Protein AF-X1DAV2-F1 (afdb_monomer_lite)

Sequence (132 aa):
TGPQRKLMKRAGRFHGVRNTALLGLVAALTFTGLQIRDRVVEANNDERAAGFVTALVNAEIEQVPGVVTALQDYRQWADPKLTNELEKHDEASNGRLKISLALLPSDPSQLPYLTNRLLNAEPEQVETIRSL

pLDDT: mean 82.22, std 13.84, range [43.69, 97.44]

Structure (mmCIF, N/CA/C/O backbone):
data_AF-X1DAV2-F1
#
_entry.id   AF-X1DAV2-F1
#
loop_
_atom_site.group_PDB
_atom_site.id
_atom_site.type_symbol
_atom_site.label_atom_id
_atom_site.label_alt_id
_atom_site.label_comp_id
_atom_site.label_asym_id
_atom_site.label_entity_id
_atom_site.label_seq_id
_atom_site.pdbx_PDB_ins_code
_atom_site.Cartn_x
_atom_site.Cartn_y
_atom_site.Cartn_z
_atom_site.occupancy
_atom_site.B_iso_or_equiv
_atom_site.auth_seq_id
_atom_site.auth_comp_id
_atom_site.auth_asym_id
_atom_site.auth_atom_id
_atom_site.pdbx_PDB_model_num
ATOM 1 N N . THR A 1 1 ? 44.299 -9.057 -58.209 1.00 54.56 1 THR A N 1
ATOM 2 C CA . THR A 1 1 ? 42.987 -9.155 -57.518 1.00 54.56 1 THR A CA 1
ATOM 3 C C . THR A 1 1 ? 42.849 -8.071 -56.443 1.00 54.56 1 THR A C 1
ATOM 5 O O . THR A 1 1 ? 42.991 -8.312 -55.255 1.00 54.56 1 THR A O 1
ATOM 8 N N . GLY A 1 2 ? 42.605 -6.826 -56.861 1.00 61.31 2 GLY A N 1
ATOM 9 C CA . GLY A 1 2 ? 42.425 -5.646 -55.989 1.00 61.31 2 GLY A CA 1
ATOM 10 C C . GLY A 1 2 ? 41.034 -4.976 -56.040 1.00 61.31 2 GLY A C 1
ATOM 11 O O . GLY A 1 2 ? 40.581 -4.499 -54.997 1.00 61.31 2 GLY A O 1
ATOM 12 N N . PRO A 1 3 ? 40.306 -4.978 -57.182 1.00 61.62 3 PRO A N 1
ATOM 13 C CA . PRO A 1 3 ? 39.012 -4.286 -57.294 1.00 61.62 3 PRO A CA 1
ATOM 14 C C . PRO A 1 3 ? 37.905 -4.873 -56.403 1.00 61.62 3 PRO A C 1
ATOM 16 O O . PRO A 1 3 ? 37.154 -4.138 -55.762 1.00 61.62 3 PRO A O 1
ATOM 19 N N . GLN A 1 4 ? 37.848 -6.203 -56.287 1.00 57.12 4 GLN A N 1
ATOM 20 C CA . GLN A 1 4 ? 36.797 -6.931 -55.562 1.00 57.12 4 GLN A CA 1
ATOM 21 C C . GLN A 1 4 ? 36.818 -6.664 -54.043 1.00 57.12 4 GLN A C 1
ATOM 23 O O . GLN A 1 4 ? 35.775 -6.477 -53.417 1.00 57.12 4 GLN A O 1
ATOM 28 N N . ARG A 1 5 ? 38.011 -6.532 -53.444 1.00 59.94 5 ARG A N 1
ATOM 29 C CA . ARG A 1 5 ? 38.190 -6.297 -51.997 1.00 59.94 5 ARG A CA 1
ATOM 30 C C . ARG A 1 5 ? 37.722 -4.901 -51.553 1.00 59.94 5 ARG A C 1
ATOM 32 O O . ARG A 1 5 ? 37.308 -4.720 -50.409 1.00 59.94 5 ARG A O 1
ATOM 39 N N . LYS A 1 6 ? 37.762 -3.908 -52.451 1.00 59.22 6 LYS A N 1
ATOM 40 C CA . LYS A 1 6 ? 37.296 -2.533 -52.188 1.00 59.22 6 LYS A CA 1
ATOM 41 C C . LYS A 1 6 ? 35.765 -2.431 -52.245 1.00 59.22 6 LYS A C 1
ATOM 43 O O . LYS A 1 6 ? 35.185 -1.683 -51.461 1.00 59.22 6 LYS A O 1
ATOM 48 N N . LEU A 1 7 ? 35.120 -3.225 -53.105 1.00 59.56 7 LEU A N 1
ATOM 49 C CA . LEU A 1 7 ? 33.658 -3.323 -53.190 1.00 59.56 7 LEU A CA 1
ATOM 50 C C . LEU A 1 7 ? 33.060 -4.048 -51.973 1.00 59.56 7 LEU A C 1
ATOM 52 O O . LEU A 1 7 ? 32.112 -3.540 -51.375 1.00 59.56 7 LEU A O 1
ATOM 56 N N . MET A 1 8 ? 33.671 -5.149 -51.513 1.00 59.31 8 MET A N 1
ATOM 57 C CA . MET A 1 8 ? 33.194 -5.861 -50.315 1.00 59.31 8 MET A CA 1
ATOM 58 C C . MET A 1 8 ? 33.299 -5.024 -49.026 1.00 59.31 8 MET A C 1
ATOM 60 O O . MET A 1 8 ? 32.386 -5.055 -48.201 1.00 59.31 8 MET A O 1
ATOM 64 N N . LYS A 1 9 ? 34.338 -4.183 -48.878 1.00 59.59 9 LYS A N 1
ATOM 65 C CA . LYS A 1 9 ? 34.452 -3.231 -47.749 1.00 59.59 9 LYS A CA 1
ATOM 66 C C . LYS A 1 9 ? 33.351 -2.158 -47.728 1.00 59.59 9 LYS A C 1
ATOM 68 O O . LYS A 1 9 ? 33.067 -1.616 -46.663 1.00 59.59 9 LYS A O 1
ATOM 73 N N . ARG A 1 10 ? 32.739 -1.833 -48.873 1.00 56.00 10 ARG A N 1
ATOM 74 C CA . ARG A 1 10 ? 31.649 -0.843 -48.977 1.00 56.00 10 ARG A CA 1
ATOM 75 C C . ARG A 1 10 ? 30.279 -1.485 -48.727 1.00 56.00 10 ARG A C 1
ATOM 77 O O . ARG A 1 10 ? 29.459 -0.889 -48.036 1.00 56.00 10 ARG A O 1
ATOM 84 N N . ALA A 1 11 ? 30.080 -2.720 -49.195 1.00 54.78 11 ALA A N 1
ATOM 85 C CA . ALA A 1 11 ? 28.857 -3.497 -48.975 1.00 54.78 11 ALA A CA 1
ATOM 86 C C . ALA A 1 11 ? 28.660 -3.896 -47.499 1.00 54.78 11 ALA A C 1
ATOM 88 O O . ALA A 1 11 ? 27.573 -3.715 -46.952 1.00 54.78 11 ALA A O 1
ATOM 89 N N . GLY A 1 12 ? 29.725 -4.336 -46.813 1.00 59.41 12 GLY A N 1
ATOM 90 C CA . GLY A 1 12 ? 29.659 -4.659 -45.380 1.00 59.41 12 GLY A CA 1
ATOM 91 C C . GLY A 1 12 ? 29.313 -3.452 -44.501 1.00 59.41 12 GLY A C 1
ATOM 92 O O . GLY A 1 12 ? 28.671 -3.591 -43.467 1.00 59.41 12 GLY A O 1
ATOM 93 N N . ARG A 1 13 ? 29.673 -2.244 -44.945 1.00 64.56 13 ARG A N 1
ATOM 94 C CA . ARG A 1 13 ? 29.410 -0.989 -44.232 1.00 64.56 13 ARG A CA 1
ATOM 95 C C . ARG A 1 13 ? 27.936 -0.588 -44.301 1.00 64.56 13 ARG A C 1
ATOM 97 O O . ARG A 1 13 ? 27.399 -0.109 -43.314 1.00 64.56 13 ARG A O 1
ATOM 104 N N . PHE A 1 14 ? 27.279 -0.826 -45.436 1.00 67.69 14 PHE A N 1
ATOM 105 C CA . PHE A 1 14 ? 25.856 -0.528 -45.605 1.00 67.69 14 PHE A CA 1
ATOM 106 C C . PHE A 1 14 ? 24.973 -1.492 -44.806 1.00 67.69 14 PHE A C 1
ATOM 108 O O . PHE A 1 14 ? 24.115 -1.050 -44.046 1.00 67.69 14 PHE A O 1
ATOM 115 N N . HIS A 1 15 ? 25.224 -2.801 -44.913 1.00 69.69 15 HIS A N 1
ATOM 116 C CA . HIS A 1 15 ? 24.503 -3.791 -44.108 1.00 69.69 15 HIS A CA 1
ATOM 117 C C . HIS A 1 15 ? 24.844 -3.682 -42.619 1.00 69.69 15 HIS A C 1
ATOM 119 O O . HIS A 1 15 ? 23.952 -3.829 -41.794 1.00 69.69 15 HIS A O 1
ATOM 125 N N . GLY A 1 16 ? 26.088 -3.337 -42.273 1.00 76.44 16 GLY A N 1
ATOM 126 C CA . GLY A 1 16 ? 26.487 -3.042 -40.898 1.00 76.44 16 GLY A CA 1
ATOM 127 C C . GLY A 1 16 ? 25.706 -1.865 -40.319 1.00 76.44 16 GLY A C 1
ATOM 128 O O . GLY A 1 16 ? 25.050 -2.025 -39.302 1.00 76.44 16 GLY A O 1
ATOM 129 N N . VAL A 1 17 ? 25.685 -0.714 -41.001 1.00 82.88 17 VAL A N 1
ATOM 130 C CA . VAL A 1 17 ? 24.941 0.470 -40.533 1.00 82.88 17 VAL A CA 1
ATOM 131 C C . VAL A 1 17 ? 23.438 0.204 -40.472 1.00 82.88 17 VAL A C 1
ATOM 133 O O . VAL A 1 17 ? 22.805 0.571 -39.487 1.00 82.88 17 VAL A O 1
ATOM 136 N N . ARG A 1 18 ? 22.860 -0.466 -41.478 1.00 87.25 18 ARG A N 1
ATOM 137 C CA . ARG A 1 18 ? 21.432 -0.812 -41.483 1.00 87.25 18 ARG A CA 1
ATOM 138 C C . ARG A 1 18 ? 21.073 -1.748 -40.328 1.00 87.25 18 ARG A C 1
ATOM 140 O O . ARG A 1 18 ? 20.083 -1.503 -39.649 1.00 87.25 18 ARG A O 1
ATOM 147 N N . ASN A 1 19 ? 21.874 -2.783 -40.082 1.00 90.31 19 ASN A N 1
ATOM 148 C CA . ASN A 1 19 ? 21.630 -3.716 -38.985 1.00 90.31 19 ASN A CA 1
ATOM 149 C C . ASN A 1 19 ? 21.824 -3.036 -37.625 1.00 90.31 19 ASN A C 1
ATOM 151 O O . ASN A 1 19 ? 20.998 -3.225 -36.740 1.00 90.31 19 ASN A O 1
ATOM 155 N N . THR A 1 20 ? 22.843 -2.187 -37.469 1.00 90.31 20 THR A N 1
ATOM 156 C CA . THR A 1 20 ? 23.042 -1.400 -36.243 1.00 90.31 20 THR A CA 1
ATOM 157 C C . THR A 1 20 ? 21.889 -0.429 -36.001 1.00 90.31 20 THR A C 1
ATOM 159 O O . THR A 1 20 ? 21.424 -0.315 -34.873 1.00 90.31 20 THR A O 1
ATOM 162 N N . ALA A 1 21 ? 21.387 0.239 -37.043 1.00 93.06 21 ALA A N 1
ATOM 163 C CA . ALA A 1 21 ? 20.239 1.134 -36.927 1.00 93.06 21 ALA A CA 1
ATOM 164 C C . ALA A 1 21 ? 18.968 0.376 -36.516 1.00 93.06 21 ALA A C 1
ATOM 166 O O . ALA A 1 21 ? 18.249 0.825 -35.627 1.00 93.06 21 ALA A O 1
ATOM 167 N N . LEU A 1 22 ? 18.720 -0.796 -37.112 1.00 95.38 22 LEU A N 1
ATOM 168 C CA . LEU A 1 22 ? 17.596 -1.657 -36.736 1.00 95.38 22 LEU A CA 1
ATOM 169 C C . LEU A 1 22 ? 17.712 -2.143 -35.287 1.00 95.38 22 LEU A C 1
ATOM 171 O O . LEU A 1 22 ? 16.739 -2.061 -34.545 1.00 95.38 22 LEU A O 1
ATOM 175 N N . LEU A 1 23 ? 18.897 -2.588 -34.860 1.00 95.75 23 LEU A N 1
ATOM 176 C CA . LEU A 1 23 ? 19.139 -2.991 -33.473 1.00 95.75 23 LEU A CA 1
ATOM 177 C C . LEU A 1 23 ? 18.954 -1.824 -32.500 1.00 95.75 23 LEU A C 1
ATOM 179 O O . LEU A 1 23 ? 18.331 -2.000 -31.458 1.00 95.75 23 LEU A O 1
ATOM 183 N N . GLY A 1 24 ? 19.437 -0.631 -32.852 1.00 96.75 24 GLY A N 1
ATOM 184 C CA . GLY A 1 24 ? 19.235 0.579 -32.057 1.00 96.75 24 GLY A CA 1
ATOM 185 C C . GLY A 1 24 ? 17.757 0.941 -31.917 1.00 96.75 24 GLY A C 1
ATOM 186 O O . GLY A 1 24 ? 17.312 1.269 -30.822 1.00 96.75 24 GLY A O 1
ATOM 187 N N . LEU A 1 25 ? 16.978 0.812 -32.995 1.00 97.12 25 LEU A N 1
ATOM 188 C CA . LEU A 1 25 ? 15.534 1.045 -32.973 1.00 97.12 25 LEU A CA 1
ATOM 189 C C . LEU A 1 25 ? 14.820 0.022 -32.081 1.00 97.12 25 LEU A C 1
ATOM 191 O O . LEU A 1 25 ? 14.017 0.410 -31.237 1.00 97.12 25 LEU A O 1
ATOM 195 N N . VAL A 1 26 ? 15.141 -1.269 -32.211 1.00 97.44 26 VAL A N 1
ATOM 196 C CA . VAL A 1 26 ? 14.570 -2.325 -31.355 1.00 97.44 26 VAL A CA 1
ATOM 197 C C . VAL A 1 26 ? 14.932 -2.100 -29.886 1.00 97.44 26 VAL A C 1
ATOM 199 O O . VAL A 1 26 ? 14.066 -2.217 -29.020 1.00 97.44 26 VAL A O 1
ATOM 202 N N . ALA A 1 27 ? 16.182 -1.732 -29.595 1.00 96.75 27 ALA A N 1
ATOM 203 C CA . ALA A 1 27 ? 16.625 -1.418 -28.242 1.00 96.75 27 ALA A CA 1
ATOM 204 C C . ALA A 1 27 ? 15.883 -0.200 -27.672 1.00 96.75 27 ALA A C 1
ATOM 206 O O . ALA A 1 27 ? 15.404 -0.260 -26.542 1.00 96.75 27 ALA A O 1
ATOM 207 N N . ALA A 1 28 ? 15.722 0.868 -28.461 1.00 96.88 28 ALA A N 1
ATOM 208 C CA . ALA A 1 28 ? 14.976 2.056 -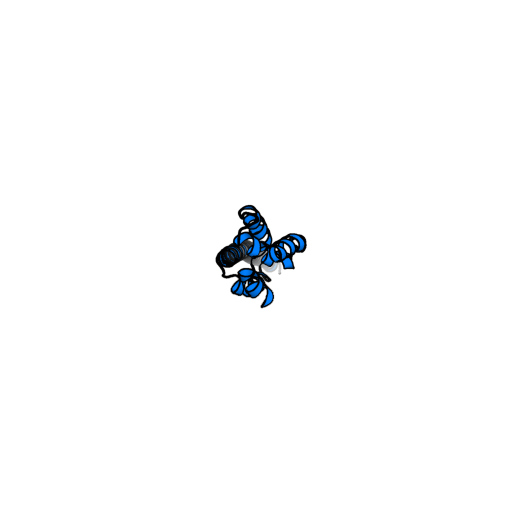28.056 1.00 96.88 28 ALA A CA 1
ATOM 209 C C . ALA A 1 28 ? 13.503 1.728 -27.770 1.00 96.88 28 ALA A C 1
ATOM 211 O O . ALA A 1 28 ? 13.002 2.078 -26.706 1.00 96.88 28 ALA A O 1
ATOM 212 N N . LEU A 1 29 ? 12.832 0.991 -28.662 1.00 97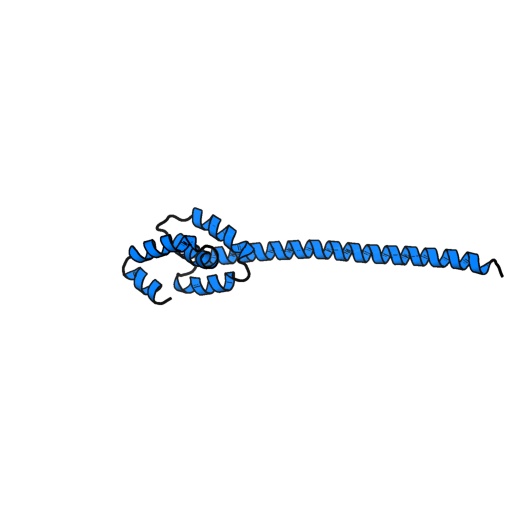.44 29 LEU A N 1
ATOM 213 C CA . LEU A 1 29 ? 11.445 0.566 -28.455 1.00 97.44 29 LEU A CA 1
ATOM 214 C C . LEU A 1 29 ? 11.291 -0.315 -27.214 1.00 97.44 29 LEU A C 1
ATOM 216 O O . LEU A 1 29 ? 10.357 -0.120 -26.441 1.00 97.44 29 LEU A O 1
ATOM 220 N N . THR A 1 30 ? 12.211 -1.256 -27.003 1.00 95.75 30 THR A N 1
ATOM 221 C CA . THR A 1 30 ? 12.197 -2.130 -25.822 1.00 95.75 30 THR A CA 1
ATOM 222 C C . THR A 1 30 ? 12.373 -1.309 -24.547 1.00 95.75 30 THR A C 1
ATOM 224 O O . THR A 1 30 ? 11.603 -1.468 -23.604 1.00 95.75 30 THR A O 1
ATOM 227 N N . PHE A 1 31 ? 13.338 -0.387 -24.529 1.00 96.25 31 PHE A N 1
ATOM 228 C CA . PHE A 1 31 ? 13.592 0.484 -23.385 1.00 96.25 31 PHE A CA 1
ATOM 229 C C . PHE A 1 31 ? 12.390 1.384 -23.068 1.00 96.25 31 PHE A C 1
ATOM 231 O O . PHE A 1 31 ? 11.949 1.445 -21.921 1.00 96.25 31 PHE A O 1
ATOM 238 N N . THR A 1 32 ? 11.807 2.030 -24.082 1.00 95.88 32 THR A N 1
ATOM 239 C CA . THR A 1 32 ? 10.589 2.835 -23.921 1.00 95.88 32 THR A CA 1
ATOM 240 C C . THR A 1 32 ? 9.416 1.983 -23.436 1.00 95.88 32 THR A C 1
ATOM 242 O O . THR A 1 32 ? 8.696 2.398 -22.530 1.00 95.88 32 THR A O 1
ATOM 245 N N . GLY A 1 33 ? 9.240 0.779 -23.988 1.00 94.88 33 GLY A N 1
ATOM 246 C CA . GLY A 1 33 ? 8.192 -0.153 -23.577 1.00 94.88 33 GLY A CA 1
ATOM 247 C C . GLY A 1 33 ? 8.304 -0.563 -22.107 1.00 94.88 33 GLY A C 1
ATOM 248 O O . GLY A 1 33 ? 7.299 -0.548 -21.401 1.00 94.88 33 GLY A O 1
ATOM 249 N N . LEU A 1 34 ? 9.516 -0.857 -21.623 1.00 94.69 34 LEU A N 1
ATOM 250 C CA . LEU A 1 34 ? 9.763 -1.162 -20.209 1.00 94.69 34 LEU A CA 1
ATOM 251 C C . LEU A 1 34 ? 9.441 0.037 -19.310 1.00 94.69 34 LEU A C 1
ATOM 253 O O . LEU A 1 34 ? 8.683 -0.112 -18.359 1.00 94.69 34 LEU A O 1
ATOM 257 N N . GLN A 1 35 ? 9.890 1.245 -19.670 1.00 91.88 35 GLN A N 1
ATOM 258 C CA . GLN A 1 35 ? 9.565 2.447 -18.894 1.00 91.88 35 GLN A CA 1
ATOM 259 C C . GLN A 1 35 ? 8.062 2.748 -18.822 1.00 91.88 35 GLN A C 1
ATOM 261 O O . GLN A 1 35 ? 7.585 3.267 -17.815 1.00 91.88 35 GLN A O 1
ATOM 266 N N . ILE A 1 36 ? 7.309 2.496 -19.896 1.00 93.38 36 ILE A N 1
ATOM 267 C CA . ILE A 1 36 ? 5.850 2.665 -19.884 1.00 93.38 36 ILE A CA 1
ATOM 268 C C . ILE A 1 36 ? 5.215 1.590 -19.003 1.00 93.38 36 ILE A C 1
ATOM 270 O O . ILE A 1 36 ? 4.365 1.908 -18.175 1.00 93.38 36 ILE A O 1
ATOM 274 N N . ARG A 1 37 ? 5.648 0.334 -19.152 1.00 90.75 37 ARG A N 1
ATOM 275 C CA . ARG A 1 37 ? 5.141 -0.789 -18.363 1.00 90.75 37 ARG A CA 1
ATOM 276 C C . ARG A 1 37 ? 5.324 -0.551 -16.868 1.00 90.75 37 ARG A C 1
ATOM 278 O O . ARG A 1 37 ? 4.360 -0.726 -16.135 1.00 90.75 37 ARG A O 1
ATOM 285 N N . ASP A 1 38 ? 6.507 -0.126 -16.436 1.00 87.62 38 ASP A N 1
ATOM 286 C CA . ASP A 1 38 ? 6.798 0.100 -15.018 1.00 87.62 38 ASP A CA 1
ATOM 287 C C . ASP A 1 38 ? 5.880 1.181 -14.434 1.00 87.62 38 ASP A C 1
ATOM 289 O O . ASP A 1 38 ? 5.282 0.981 -13.380 1.00 87.62 38 ASP A O 1
ATOM 293 N N . ARG A 1 39 ? 5.656 2.280 -15.170 1.00 86.88 39 ARG A N 1
ATOM 294 C CA . ARG A 1 39 ? 4.712 3.335 -14.757 1.00 86.88 39 ARG A CA 1
ATOM 295 C C . ARG A 1 39 ? 3.270 2.842 -14.663 1.00 86.88 39 ARG A C 1
ATOM 297 O O . ARG A 1 39 ? 2.554 3.243 -13.754 1.00 86.88 39 ARG A O 1
ATOM 304 N N . VAL A 1 40 ? 2.837 1.999 -15.598 1.00 89.62 40 VAL A N 1
ATOM 305 C CA . VAL A 1 40 ? 1.476 1.439 -15.595 1.00 89.62 40 VAL A CA 1
ATOM 306 C C . VAL A 1 40 ? 1.294 0.447 -14.449 1.00 89.62 40 VAL A C 1
ATOM 308 O O . VAL A 1 40 ? 0.242 0.437 -13.820 1.00 89.62 40 VAL A O 1
ATOM 311 N N . VAL A 1 41 ? 2.301 -0.381 -14.159 1.00 87.88 41 VAL A N 1
ATOM 312 C CA . VAL A 1 41 ? 2.266 -1.306 -13.017 1.00 87.88 41 VAL A CA 1
ATOM 313 C C . VAL A 1 41 ? 2.181 -0.525 -11.708 1.00 87.88 41 VAL A C 1
ATOM 315 O O . VAL A 1 41 ? 1.321 -0.833 -10.889 1.00 87.88 41 VAL A O 1
ATOM 318 N N . GLU A 1 42 ? 3.001 0.514 -11.552 1.00 88.44 42 GLU A N 1
ATOM 319 C CA . GLU A 1 42 ? 2.982 1.387 -10.377 1.00 88.44 42 GLU A CA 1
ATOM 320 C C . GLU A 1 42 ? 1.608 2.049 -10.187 1.00 88.44 42 GLU A C 1
ATOM 322 O O . GLU A 1 42 ? 1.012 1.944 -9.118 1.00 88.44 42 GLU A O 1
ATOM 327 N N . ALA A 1 43 ? 1.057 2.652 -11.248 1.00 86.69 43 ALA A N 1
ATOM 328 C CA . ALA A 1 43 ? -0.253 3.304 -11.208 1.00 86.69 43 ALA A CA 1
ATOM 329 C C . ALA A 1 43 ? -1.389 2.318 -10.891 1.00 86.69 43 ALA A C 1
ATOM 331 O O . ALA A 1 43 ? -2.231 2.593 -10.040 1.00 86.69 43 ALA A O 1
ATOM 332 N N . ASN A 1 44 ? -1.386 1.140 -11.520 1.00 89.56 44 ASN A N 1
ATOM 333 C CA . ASN A 1 44 ? -2.393 0.112 -11.261 1.00 89.56 44 ASN A CA 1
ATOM 334 C C . ASN A 1 44 ? -2.337 -0.398 -9.816 1.00 89.56 44 ASN A C 1
ATOM 336 O O . ASN A 1 44 ? -3.378 -0.679 -9.223 1.00 89.56 44 ASN A O 1
ATOM 340 N N . ASN A 1 45 ? -1.139 -0.559 -9.253 1.00 89.50 45 ASN A N 1
ATOM 341 C CA . ASN A 1 45 ? -0.983 -0.997 -7.870 1.00 89.50 45 ASN A CA 1
ATOM 342 C C . ASN A 1 45 ? -1.441 0.086 -6.889 1.00 89.50 45 ASN A C 1
ATOM 344 O O . ASN A 1 45 ? -2.098 -0.240 -5.901 1.00 89.50 45 ASN A O 1
ATOM 348 N N . ASP A 1 46 ? -1.172 1.358 -7.193 1.00 89.81 46 ASP A N 1
ATOM 349 C CA . ASP A 1 46 ? -1.648 2.495 -6.405 1.00 89.81 46 ASP A CA 1
ATOM 350 C C . ASP A 1 46 ? -3.185 2.594 -6.394 1.00 89.81 46 ASP A C 1
ATOM 352 O O . ASP A 1 46 ? -3.796 2.724 -5.329 1.00 89.81 46 ASP A O 1
ATOM 356 N N . GLU A 1 47 ? -3.827 2.449 -7.557 1.00 89.81 47 GLU A N 1
ATOM 357 C CA . GLU A 1 47 ? -5.290 2.429 -7.680 1.00 89.81 47 GLU A CA 1
ATOM 358 C C . GLU A 1 47 ? -5.914 1.242 -6.937 1.00 89.81 47 GLU A C 1
ATOM 360 O O . GLU A 1 47 ? -6.898 1.401 -6.209 1.00 89.81 47 GLU A O 1
ATOM 365 N N . ARG A 1 48 ? -5.327 0.045 -7.065 1.00 90.12 48 ARG A N 1
ATOM 366 C CA . ARG A 1 48 ? -5.782 -1.149 -6.334 1.00 90.12 48 ARG A CA 1
ATOM 367 C C . ARG A 1 48 ? -5.674 -0.961 -4.829 1.00 90.12 48 ARG A C 1
ATOM 369 O O . ARG A 1 48 ? -6.627 -1.262 -4.113 1.00 90.12 48 ARG A O 1
ATOM 376 N N . ALA A 1 49 ? -4.545 -0.438 -4.354 1.00 90.12 49 ALA A N 1
ATOM 377 C CA . ALA A 1 49 ? -4.351 -0.121 -2.947 1.00 90.12 49 ALA A CA 1
ATOM 378 C C . ALA A 1 49 ? -5.404 0.878 -2.450 1.00 90.12 49 ALA A C 1
ATOM 380 O O . ALA A 1 49 ? -5.994 0.663 -1.394 1.00 90.12 49 ALA A O 1
ATOM 381 N N . ALA A 1 50 ? -5.710 1.922 -3.229 1.00 90.00 50 ALA A N 1
ATOM 382 C CA . ALA A 1 50 ? -6.775 2.867 -2.896 1.00 90.00 50 ALA A CA 1
ATOM 383 C C . ALA A 1 50 ? -8.146 2.174 -2.791 1.00 90.00 50 ALA A C 1
ATOM 385 O O . ALA A 1 50 ? -8.877 2.403 -1.827 1.00 90.00 50 ALA A O 1
ATOM 386 N N . GLY A 1 51 ? -8.459 1.271 -3.726 1.00 90.75 51 GLY A N 1
ATOM 387 C CA . GLY A 1 51 ? -9.678 0.463 -3.693 1.00 90.75 51 GLY A CA 1
ATOM 388 C C . GLY A 1 51 ? -9.796 -0.394 -2.431 1.00 90.75 51 GLY A C 1
ATOM 389 O O . GLY A 1 51 ? -10.865 -0.440 -1.824 1.00 90.75 51 GLY A O 1
ATOM 390 N N . PHE A 1 52 ? -8.701 -1.011 -1.980 1.00 91.12 52 PHE A N 1
ATOM 391 C CA . PHE A 1 52 ? -8.687 -1.764 -0.724 1.00 91.12 52 PHE A CA 1
ATOM 392 C C . PHE A 1 52 ? -8.874 -0.876 0.507 1.00 91.12 52 PHE A C 1
ATOM 394 O O . PHE A 1 52 ? -9.594 -1.270 1.420 1.00 91.12 52 PHE A O 1
ATOM 401 N N . VAL A 1 53 ? -8.283 0.323 0.538 1.00 90.38 53 VAL A N 1
ATOM 402 C CA . VAL A 1 53 ? -8.506 1.281 1.635 1.00 90.38 53 VAL A CA 1
ATOM 403 C C . VAL A 1 53 ? -9.975 1.701 1.688 1.00 90.38 53 VAL A C 1
ATOM 405 O O . VAL A 1 53 ? -10.586 1.670 2.754 1.00 90.38 53 VAL A O 1
ATOM 408 N N . THR A 1 54 ? -10.588 2.018 0.544 1.00 90.06 54 THR A N 1
ATOM 409 C CA . THR A 1 54 ? -12.024 2.325 0.479 1.00 90.06 54 THR A CA 1
ATOM 410 C C . THR A 1 54 ? -12.885 1.137 0.910 1.00 90.06 54 THR A C 1
ATOM 412 O O . THR A 1 54 ? -13.847 1.316 1.658 1.00 90.06 54 THR A O 1
ATOM 415 N N . ALA A 1 55 ? -12.540 -0.078 0.478 1.00 89.19 55 ALA A N 1
ATOM 416 C CA . ALA A 1 55 ? -13.231 -1.289 0.903 1.00 89.19 55 ALA A CA 1
ATOM 417 C C . ALA A 1 55 ? -13.116 -1.488 2.419 1.00 89.19 55 ALA A C 1
ATOM 419 O O . ALA A 1 55 ? -14.122 -1.750 3.060 1.00 89.19 55 ALA A O 1
ATOM 420 N N . LEU A 1 56 ? -11.934 -1.284 3.005 1.00 91.06 56 LEU A N 1
ATOM 421 C CA . LEU A 1 56 ? -11.690 -1.417 4.441 1.00 91.06 56 LEU A CA 1
ATOM 422 C C . LEU A 1 56 ? -12.532 -0.441 5.274 1.00 91.06 56 LEU A C 1
ATOM 424 O O . LEU A 1 56 ? -13.116 -0.835 6.280 1.00 91.06 56 LEU A O 1
ATOM 428 N N . VAL A 1 57 ? -12.603 0.829 4.867 1.00 88.00 57 VAL A N 1
ATOM 429 C CA . VAL A 1 57 ? -13.384 1.849 5.588 1.00 88.00 57 VAL A CA 1
ATOM 430 C C . VAL A 1 57 ? -14.873 1.481 5.606 1.00 88.00 57 VAL A C 1
ATOM 432 O O . VAL A 1 57 ? -15.532 1.586 6.648 1.00 88.00 57 VAL A O 1
ATOM 435 N N . ASN A 1 58 ? -15.380 0.978 4.478 1.00 87.75 58 ASN A N 1
ATOM 436 C CA . ASN A 1 58 ? -16.784 0.606 4.302 1.00 87.75 58 ASN A CA 1
ATOM 437 C C . ASN A 1 58 ? -17.122 -0.813 4.788 1.00 87.75 58 ASN A C 1
ATOM 439 O O . ASN A 1 58 ? -18.291 -1.101 5.026 1.00 87.75 58 ASN A O 1
ATOM 443 N N . ALA A 1 59 ? -16.126 -1.684 4.953 1.00 86.25 59 ALA A N 1
ATOM 444 C CA . ALA A 1 59 ? -16.304 -3.078 5.342 1.00 86.25 59 ALA A CA 1
ATOM 445 C C . ALA A 1 59 ? -16.906 -3.203 6.741 1.00 86.25 59 ALA A C 1
ATOM 447 O O . ALA A 1 59 ? -16.603 -2.421 7.643 1.00 86.25 59 ALA A O 1
ATOM 448 N N . GLU A 1 60 ? -17.718 -4.229 6.953 1.00 83.25 60 GLU A N 1
ATOM 449 C CA . GLU A 1 60 ? -18.080 -4.645 8.305 1.00 83.25 60 GLU A CA 1
ATOM 450 C C . GLU A 1 60 ? -16.835 -5.160 9.039 1.00 83.25 60 GLU A C 1
ATOM 452 O O . GLU A 1 60 ? -15.877 -5.625 8.418 1.00 83.25 60 GLU A O 1
ATOM 457 N N . ILE A 1 61 ? -16.817 -5.059 10.370 1.00 78.38 61 ILE A N 1
ATOM 458 C CA . ILE A 1 61 ? -15.624 -5.399 11.160 1.00 78.38 61 ILE A CA 1
ATOM 459 C C . ILE A 1 61 ? -15.194 -6.866 10.977 1.00 78.38 61 ILE A C 1
ATOM 461 O O . ILE A 1 61 ? -14.001 -7.151 10.950 1.00 78.38 61 ILE A O 1
ATOM 465 N N . GLU A 1 62 ? -16.145 -7.770 10.734 1.00 80.50 62 GLU A N 1
ATOM 466 C CA . GLU A 1 62 ? -15.908 -9.192 10.441 1.00 80.50 62 GLU A CA 1
ATOM 467 C C . GLU A 1 62 ? -15.171 -9.422 9.112 1.00 80.50 62 GLU A C 1
ATOM 469 O O . GLU A 1 62 ? -14.474 -10.418 8.936 1.00 80.50 62 GLU A O 1
ATOM 474 N N . GLN A 1 63 ? -15.299 -8.488 8.167 1.00 84.69 63 GLN A N 1
ATOM 475 C CA . GLN A 1 63 ? -14.687 -8.576 6.839 1.00 84.69 63 GLN A CA 1
ATOM 476 C C . GLN A 1 63 ? -13.277 -7.967 6.810 1.00 84.69 63 GLN A C 1
ATOM 478 O O . GLN A 1 63 ? -12.509 -8.222 5.878 1.00 84.69 63 GLN A O 1
ATOM 483 N N . VAL A 1 64 ? -12.908 -7.192 7.838 1.00 86.38 64 VAL A N 1
ATOM 484 C CA . VAL A 1 64 ? -11.605 -6.520 7.951 1.00 86.38 64 VAL A CA 1
ATOM 485 C C . VAL A 1 64 ? -10.428 -7.490 7.812 1.00 86.38 64 VAL A C 1
ATOM 487 O O . VAL A 1 64 ? -9.555 -7.194 6.996 1.00 86.38 64 VAL A O 1
ATOM 490 N N . PRO A 1 65 ? -10.372 -8.651 8.497 1.00 85.25 65 PRO A N 1
ATOM 491 C CA . PRO A 1 65 ? -9.243 -9.571 8.356 1.00 85.25 65 PRO A CA 1
ATOM 492 C C . PRO A 1 65 ? -9.031 -10.028 6.910 1.00 85.25 65 PRO A C 1
ATOM 494 O O . PRO A 1 65 ? -7.899 -10.052 6.433 1.00 85.25 65 PRO A O 1
ATOM 497 N N . GLY A 1 66 ? -10.117 -10.312 6.182 1.00 87.19 66 GLY A N 1
ATOM 498 C CA . GLY A 1 66 ? -10.049 -10.707 4.773 1.00 87.19 66 GLY A CA 1
ATOM 499 C C . GLY A 1 66 ? -9.457 -9.608 3.887 1.00 87.19 66 GLY A C 1
ATOM 500 O O . GLY A 1 66 ? -8.597 -9.880 3.046 1.00 87.19 66 GLY A O 1
ATOM 501 N N . VAL A 1 67 ? -9.852 -8.352 4.118 1.00 88.12 67 VAL A N 1
ATOM 502 C CA . VAL A 1 67 ? -9.288 -7.188 3.412 1.00 88.12 67 VAL A CA 1
ATOM 503 C C . VAL A 1 67 ? -7.813 -6.982 3.779 1.00 88.12 67 VAL A C 1
ATOM 505 O O . VAL A 1 67 ? -6.990 -6.720 2.905 1.00 88.12 67 VAL A O 1
ATOM 508 N N . VAL A 1 68 ? -7.449 -7.162 5.050 1.00 88.31 68 VAL A N 1
ATOM 509 C CA . VAL A 1 68 ? -6.068 -7.045 5.552 1.00 88.31 68 VAL A CA 1
ATOM 510 C C . VAL A 1 68 ? -5.141 -8.097 4.943 1.00 88.31 68 VAL A C 1
ATOM 512 O O . VAL A 1 68 ? -3.985 -7.785 4.645 1.00 88.31 68 VAL A O 1
ATOM 515 N N . THR A 1 69 ? -5.631 -9.319 4.718 1.00 88.62 69 THR A N 1
ATOM 516 C CA . THR A 1 69 ? -4.892 -10.362 3.995 1.00 88.62 69 THR A CA 1
ATOM 517 C C . THR A 1 69 ? -4.696 -9.984 2.530 1.00 88.62 69 THR A C 1
ATOM 519 O O . THR A 1 69 ? -3.573 -10.054 2.039 1.00 88.62 69 THR A O 1
ATOM 522 N N . ALA A 1 70 ? -5.744 -9.518 1.843 1.00 87.94 70 ALA A N 1
ATOM 523 C CA . ALA A 1 70 ? -5.641 -9.084 0.446 1.00 87.94 70 ALA A CA 1
ATOM 524 C C . ALA A 1 70 ? -4.696 -7.878 0.259 1.00 87.94 70 ALA A C 1
ATOM 526 O O . ALA A 1 70 ? -4.064 -7.730 -0.786 1.00 87.94 70 ALA A O 1
ATOM 527 N N . LEU A 1 71 ? -4.562 -7.042 1.291 1.00 89.81 71 LEU A N 1
ATOM 528 C CA . LEU A 1 71 ? -3.654 -5.898 1.330 1.00 89.81 71 L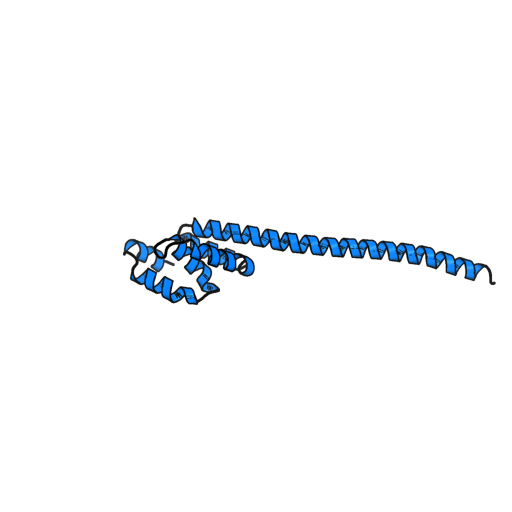EU A CA 1
ATOM 529 C C . LEU A 1 71 ? -2.167 -6.271 1.445 1.00 89.81 71 LEU A C 1
ATOM 531 O O . LEU A 1 71 ? -1.331 -5.408 1.179 1.00 89.81 71 LEU A O 1
ATOM 535 N N . GLN A 1 72 ? -1.812 -7.506 1.828 1.00 87.69 72 GLN A N 1
ATOM 536 C CA . GLN A 1 72 ? -0.413 -7.901 2.072 1.00 87.69 72 GLN A CA 1
ATOM 537 C C . GLN A 1 72 ? 0.498 -7.667 0.860 1.00 87.69 72 GLN A C 1
ATOM 539 O O . GLN A 1 72 ? 1.591 -7.126 1.016 1.00 87.69 72 GLN A O 1
ATOM 544 N N . ASP A 1 73 ? 0.020 -7.974 -0.346 1.00 88.31 73 ASP A N 1
ATOM 545 C CA . ASP A 1 73 ? 0.795 -7.797 -1.581 1.00 88.31 73 ASP A CA 1
ATOM 546 C C . ASP A 1 73 ? 0.927 -6.324 -2.008 1.00 88.31 73 ASP A C 1
ATOM 548 O O . ASP A 1 73 ? 1.758 -5.982 -2.850 1.00 88.31 73 ASP A O 1
ATOM 552 N N . TYR A 1 74 ? 0.118 -5.434 -1.423 1.00 91.12 74 TYR A N 1
ATOM 553 C CA . TYR A 1 74 ? 0.023 -4.023 -1.803 1.00 91.12 74 TYR A CA 1
ATOM 554 C C . TYR A 1 74 ? 0.470 -3.063 -0.695 1.00 91.12 74 TYR A C 1
ATOM 556 O O . TYR A 1 74 ? 0.257 -1.856 -0.811 1.00 91.12 74 TYR A O 1
ATOM 564 N N . ARG A 1 75 ? 1.118 -3.565 0.366 1.00 89.31 75 ARG A N 1
ATOM 565 C CA . ARG A 1 75 ? 1.488 -2.783 1.562 1.00 89.31 75 ARG A CA 1
ATOM 566 C C . ARG A 1 75 ? 2.254 -1.506 1.261 1.00 89.31 75 ARG A C 1
ATOM 568 O O . ARG A 1 75 ? 1.899 -0.456 1.784 1.00 89.31 75 ARG A O 1
ATOM 575 N N . GLN A 1 76 ? 3.229 -1.569 0.354 1.00 90.31 76 GLN A N 1
ATOM 576 C CA . GLN A 1 76 ? 4.036 -0.398 -0.005 1.00 90.31 76 GLN A CA 1
ATOM 577 C C . GLN A 1 76 ? 3.212 0.770 -0.579 1.00 90.31 76 GLN A C 1
ATOM 579 O O . GLN A 1 76 ? 3.612 1.921 -0.429 1.00 90.31 76 GLN A O 1
ATOM 584 N N . TRP A 1 77 ? 2.049 0.493 -1.180 1.00 92.00 77 TRP A N 1
ATOM 585 C CA . TRP A 1 77 ? 1.124 1.512 -1.692 1.00 92.00 77 TRP A CA 1
ATOM 586 C C . TRP A 1 77 ? -0.041 1.790 -0.736 1.00 92.00 77 TRP A C 1
ATOM 588 O O . TRP A 1 77 ? -0.555 2.906 -0.690 1.00 92.00 77 TRP A O 1
ATOM 598 N N . ALA A 1 78 ? -0.479 0.783 0.021 1.00 92.50 78 ALA A N 1
ATOM 599 C CA . ALA A 1 78 ? -1.638 0.885 0.896 1.00 92.50 78 ALA A CA 1
ATOM 600 C C . ALA A 1 78 ? -1.325 1.566 2.228 1.00 92.50 78 ALA A C 1
ATOM 602 O O . ALA A 1 78 ? -2.096 2.418 2.655 1.00 92.50 78 ALA A O 1
ATOM 603 N N . ASP A 1 79 ? -0.200 1.246 2.863 1.00 92.69 79 ASP A N 1
ATOM 604 C CA . ASP A 1 79 ? 0.164 1.780 4.176 1.00 92.69 79 ASP A CA 1
ATOM 605 C C . ASP A 1 79 ? 0.232 3.320 4.215 1.00 92.69 79 ASP A C 1
ATOM 607 O O . ASP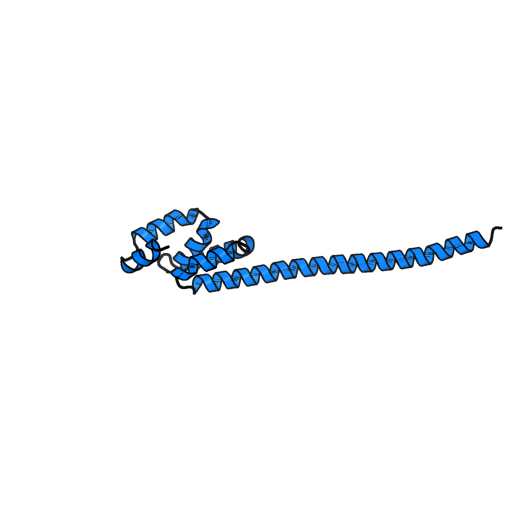 A 1 79 ? -0.404 3.899 5.096 1.00 92.69 79 ASP A O 1
ATOM 611 N N . PRO A 1 80 ? 0.861 4.039 3.255 1.00 92.19 80 PRO A N 1
ATOM 612 C CA . PRO A 1 80 ? 0.816 5.504 3.267 1.00 92.19 80 PRO A CA 1
ATOM 613 C C . PRO A 1 80 ? -0.611 6.052 3.106 1.00 92.19 80 PRO A C 1
ATOM 615 O O . PRO A 1 80 ? -0.951 7.083 3.686 1.00 92.19 80 PRO A O 1
ATOM 618 N N . LYS A 1 81 ? -1.478 5.365 2.350 1.00 92.12 81 LYS A N 1
ATOM 619 C CA . LYS A 1 81 ? -2.886 5.758 2.198 1.00 92.12 81 LYS A CA 1
ATOM 620 C C . LYS A 1 81 ? -3.681 5.497 3.475 1.00 92.12 81 LYS A C 1
ATOM 622 O O . LYS A 1 81 ? -4.495 6.336 3.839 1.00 92.12 81 LYS A O 1
ATOM 627 N N . LEU A 1 82 ? -3.428 4.381 4.158 1.00 93.12 82 LEU A N 1
ATOM 628 C CA . LEU A 1 82 ? -4.036 4.047 5.445 1.00 93.12 82 LEU A CA 1
ATOM 629 C C . LEU A 1 82 ? -3.654 5.072 6.513 1.00 93.12 82 LEU A C 1
ATOM 631 O O . LEU A 1 82 ? -4.535 5.539 7.222 1.00 93.12 82 LEU A O 1
ATOM 635 N N . THR A 1 83 ? -2.387 5.486 6.583 1.00 91.81 83 THR A N 1
ATOM 636 C CA . THR A 1 83 ? -1.942 6.541 7.508 1.00 91.81 83 THR A CA 1
ATOM 637 C C . THR A 1 83 ? -2.633 7.873 7.218 1.00 91.81 83 THR A C 1
ATOM 639 O O . THR A 1 83 ? -3.184 8.485 8.126 1.00 91.81 83 THR A O 1
ATOM 642 N N . ASN A 1 84 ? -2.694 8.290 5.949 1.00 91.69 84 ASN A N 1
ATOM 643 C CA . ASN A 1 84 ? -3.401 9.516 5.563 1.00 91.69 84 ASN A CA 1
ATOM 644 C C . ASN A 1 84 ? -4.910 9.440 5.839 1.00 91.69 84 ASN A C 1
ATOM 646 O O . ASN A 1 84 ? -5.551 10.454 6.103 1.00 91.69 84 ASN A O 1
ATOM 650 N N . GLU A 1 85 ? -5.506 8.255 5.715 1.00 91.19 85 GLU A N 1
ATOM 651 C CA . GLU A 1 85 ? -6.916 8.045 6.023 1.00 91.19 85 GLU A CA 1
ATOM 652 C C . GLU A 1 85 ? -7.149 8.064 7.537 1.00 91.19 85 GLU A C 1
ATOM 654 O O . GLU A 1 85 ? -8.108 8.685 7.979 1.00 91.19 85 GLU A O 1
ATOM 659 N N . LEU A 1 86 ? -6.247 7.483 8.338 1.00 90.44 86 LEU A N 1
ATOM 660 C CA . LEU A 1 86 ? -6.313 7.461 9.803 1.00 90.44 86 LEU A CA 1
ATOM 661 C C . LEU A 1 86 ? -6.489 8.868 10.398 1.00 90.44 86 LEU A C 1
ATOM 663 O O . LEU A 1 86 ? -7.268 9.042 11.332 1.00 90.44 86 LEU A O 1
ATOM 667 N N . GLU A 1 87 ? -5.813 9.869 9.829 1.00 89.06 87 GLU A N 1
ATOM 668 C CA . GLU A 1 87 ? -5.886 11.274 10.258 1.00 89.06 87 GLU A CA 1
ATOM 669 C C . GLU A 1 87 ? -7.255 11.929 10.019 1.00 89.06 87 GLU A C 1
ATOM 671 O O . GLU A 1 87 ? -7.580 12.930 10.657 1.00 89.06 87 GLU A O 1
ATOM 676 N N . LYS A 1 88 ? -8.078 11.376 9.121 1.00 89.12 88 LYS A N 1
ATOM 677 C CA . LYS A 1 88 ? -9.415 11.906 8.800 1.00 89.12 88 LYS A CA 1
ATOM 678 C C . LYS A 1 88 ? -10.504 11.388 9.733 1.00 89.12 88 LYS A C 1
ATOM 680 O O . LYS A 1 88 ? -11.631 11.876 9.677 1.00 89.12 88 LYS A O 1
ATOM 685 N N . HIS A 1 89 ? -10.193 10.377 10.540 1.00 85.94 89 HIS A N 1
ATOM 686 C CA . HIS A 1 89 ? -11.154 9.689 11.388 1.00 85.94 89 HIS A CA 1
ATOM 687 C C . HIS A 1 89 ? -10.966 10.078 12.856 1.00 85.94 89 HIS A C 1
ATOM 689 O O . HIS A 1 89 ? -9.876 9.966 13.428 1.00 85.94 89 HIS A O 1
ATOM 695 N N . ASP A 1 90 ? -12.068 10.468 13.497 1.00 85.44 90 ASP A N 1
ATOM 696 C CA . ASP A 1 90 ? -12.093 10.758 14.930 1.00 85.44 90 ASP A CA 1
ATOM 697 C C . ASP A 1 90 ? -11.669 9.535 15.751 1.00 85.44 90 ASP A C 1
ATOM 699 O O . ASP A 1 90 ? -11.906 8.384 15.362 1.00 85.44 90 ASP A O 1
ATOM 703 N N . GLU A 1 91 ? -11.104 9.777 16.937 1.00 80.25 91 GLU A N 1
ATOM 704 C CA . GLU A 1 91 ? -10.639 8.725 17.855 1.00 80.25 91 GLU A CA 1
ATOM 705 C C . GLU A 1 91 ? -11.710 7.685 18.190 1.00 80.25 91 GLU A C 1
ATOM 707 O O . GLU A 1 91 ? -11.401 6.502 18.362 1.00 80.25 91 GLU A O 1
ATOM 712 N N . ALA A 1 92 ? -12.968 8.127 18.244 1.00 77.81 92 ALA A N 1
ATOM 713 C CA . ALA A 1 92 ? -14.112 7.302 18.591 1.00 77.81 92 ALA A CA 1
ATOM 714 C C . ALA A 1 92 ? -14.806 6.638 17.391 1.00 77.81 92 ALA A C 1
ATOM 716 O O . ALA A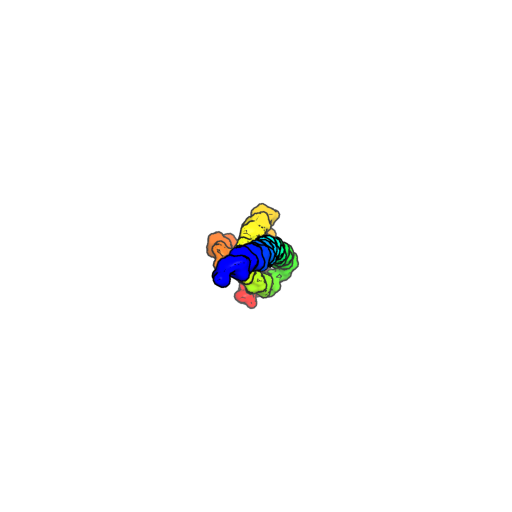 1 92 ? -15.785 5.917 17.585 1.00 77.81 92 ALA A O 1
ATOM 717 N N . SER A 1 93 ? -14.341 6.871 16.166 1.00 83.75 93 SER A N 1
ATOM 718 C CA . SER A 1 93 ? -14.991 6.333 14.974 1.00 83.75 93 SER A CA 1
ATOM 719 C C . SER A 1 93 ? -14.646 4.857 14.746 1.00 83.75 93 SER A C 1
ATOM 721 O O . SER A 1 93 ? -13.522 4.402 14.970 1.00 83.75 93 SER A O 1
ATOM 723 N N . ASN A 1 94 ? -15.608 4.101 14.211 1.00 82.44 94 ASN A N 1
ATOM 724 C CA . ASN A 1 94 ? -15.344 2.737 13.748 1.00 82.44 94 ASN A CA 1
ATOM 725 C C . ASN A 1 94 ? -14.385 2.718 12.547 1.00 82.44 94 ASN A C 1
ATOM 727 O O . ASN A 1 94 ? -13.691 1.728 12.345 1.00 82.44 94 ASN A O 1
ATOM 731 N N . GLY A 1 95 ? -14.317 3.803 11.765 1.00 84.19 95 GLY A N 1
ATOM 732 C CA . GLY A 1 95 ? -13.356 3.945 10.669 1.00 84.19 95 GLY A CA 1
ATOM 733 C C . GLY A 1 95 ? -11.913 3.875 11.167 1.00 84.19 95 GLY A C 1
ATOM 734 O O . GLY A 1 95 ? -11.131 3.069 10.661 1.00 84.19 95 GLY A O 1
ATOM 735 N N . ARG A 1 96 ? -11.587 4.619 12.233 1.00 88.00 96 ARG A N 1
ATOM 736 C CA . ARG A 1 96 ? -10.251 4.595 12.844 1.00 88.00 96 ARG A CA 1
ATOM 737 C C . ARG A 1 96 ? -9.871 3.215 13.371 1.00 88.00 96 ARG A C 1
ATOM 739 O O . ARG A 1 96 ? -8.756 2.769 13.133 1.00 88.00 96 ARG A O 1
ATOM 746 N N . LEU A 1 97 ? -10.807 2.504 14.006 1.00 87.94 97 LEU A N 1
ATOM 747 C CA . LEU A 1 97 ? -10.582 1.132 14.475 1.00 87.94 97 LEU A CA 1
ATOM 748 C C . LEU A 1 97 ? -10.174 0.195 13.327 1.00 87.94 97 LEU A C 1
ATOM 750 O O . LEU A 1 97 ? -9.159 -0.491 13.430 1.00 87.94 97 LEU A O 1
ATOM 754 N N . LYS A 1 98 ? -10.930 0.190 12.222 1.00 89.88 98 LYS A N 1
ATOM 755 C CA . LYS A 1 98 ? -10.647 -0.670 11.059 1.00 89.88 98 LYS A CA 1
ATOM 756 C C . LYS A 1 98 ? -9.288 -0.350 10.432 1.00 89.88 98 LYS A C 1
ATOM 758 O O . LYS A 1 98 ? -8.541 -1.262 10.087 1.00 89.88 98 LYS A O 1
ATOM 763 N N . ILE A 1 99 ? -8.951 0.935 10.316 1.00 91.25 99 ILE A N 1
ATOM 764 C CA . ILE A 1 99 ? -7.674 1.386 9.748 1.00 91.25 99 ILE A CA 1
ATOM 765 C C . ILE A 1 99 ? -6.505 1.019 10.668 1.00 91.25 99 ILE A C 1
ATOM 767 O O . ILE A 1 99 ? -5.523 0.454 10.194 1.00 91.25 99 ILE A O 1
ATOM 771 N N . SER A 1 100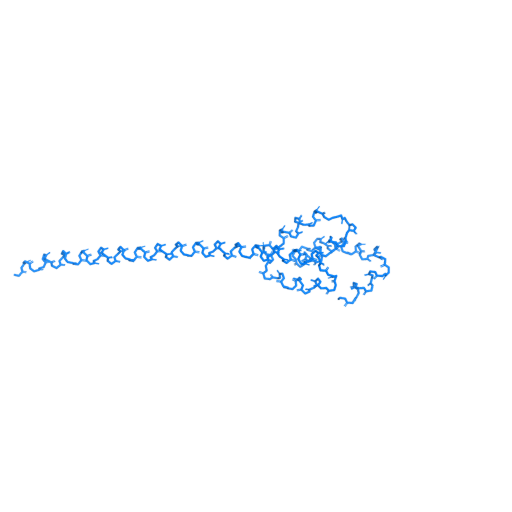 ? -6.618 1.257 11.979 1.00 90.12 100 SER A N 1
ATOM 772 C CA . SER A 1 100 ? -5.591 0.867 12.954 1.00 90.12 100 SER A CA 1
ATOM 773 C C . SER A 1 100 ? -5.377 -0.650 12.996 1.00 90.12 100 SER A C 1
ATOM 775 O O . SER A 1 100 ? -4.237 -1.095 13.100 1.00 90.12 100 SER A O 1
ATOM 777 N N . LEU A 1 101 ? -6.439 -1.454 12.853 1.00 89.19 101 LEU A N 1
ATOM 778 C CA . LEU A 1 101 ? -6.324 -2.911 12.702 1.00 89.19 101 LEU A CA 1
ATOM 779 C C . LEU A 1 101 ? -5.565 -3.294 11.429 1.00 89.19 101 LEU A C 1
ATOM 781 O O . LEU A 1 101 ? -4.714 -4.181 11.456 1.00 89.19 101 LEU A O 1
ATOM 785 N N . ALA A 1 102 ? -5.844 -2.616 10.316 1.00 90.81 102 ALA A N 1
ATOM 786 C CA . ALA A 1 102 ? -5.169 -2.895 9.059 1.00 90.81 102 ALA A CA 1
ATOM 787 C C . ALA A 1 102 ? -3.703 -2.461 9.042 1.00 90.81 102 ALA A C 1
ATOM 789 O O . ALA A 1 102 ? -2.908 -3.121 8.371 1.00 90.81 102 ALA A O 1
ATOM 790 N N . LEU A 1 103 ? -3.349 -1.397 9.765 1.00 92.94 103 LEU A N 1
ATOM 791 C CA . LEU A 1 103 ? -1.977 -0.913 9.932 1.00 92.94 103 LEU A CA 1
ATOM 792 C C . LEU A 1 103 ? -1.153 -1.775 10.892 1.00 92.94 103 LEU A C 1
ATOM 794 O O . LEU A 1 103 ? 0.062 -1.792 10.777 1.00 92.94 103 LEU A O 1
ATOM 798 N N . LEU A 1 104 ? -1.781 -2.540 11.788 1.00 89.81 104 LEU A N 1
ATOM 799 C CA . LEU A 1 104 ? -1.089 -3.320 12.819 1.00 89.81 104 LEU A CA 1
ATOM 800 C C . LEU A 1 104 ? 0.085 -4.196 12.323 1.00 89.81 104 LEU A C 1
ATOM 802 O O . LEU A 1 104 ? 1.107 -4.242 13.010 1.00 89.81 104 LEU A O 1
ATOM 806 N N . PRO A 1 105 ? 0.001 -4.887 11.165 1.00 87.19 105 PRO A N 1
ATOM 807 C CA . PRO A 1 105 ? 1.106 -5.708 10.671 1.00 87.19 105 PRO A CA 1
ATOM 808 C C . PRO A 1 105 ? 2.356 -4.912 10.271 1.00 87.19 105 PRO A C 1
ATOM 810 O O . PRO A 1 105 ? 3.451 -5.468 10.312 1.00 87.19 105 PRO A O 1
ATOM 813 N N . SER A 1 106 ? 2.209 -3.648 9.863 1.00 86.94 106 SER A N 1
ATOM 814 C CA . SER A 1 106 ? 3.319 -2.782 9.437 1.00 86.94 106 SER A CA 1
ATOM 815 C C . SER A 1 106 ? 3.667 -1.687 10.447 1.00 86.94 106 SER A C 1
ATOM 817 O O . SER A 1 106 ? 4.814 -1.247 10.491 1.00 86.94 106 SER A O 1
ATOM 819 N N . ASP A 1 107 ? 2.721 -1.303 11.302 1.00 88.69 107 ASP A N 1
ATOM 820 C CA . ASP A 1 107 ? 2.874 -0.314 12.361 1.00 88.69 107 ASP A CA 1
ATOM 821 C C . ASP A 1 107 ? 2.364 -0.854 13.716 1.00 88.69 107 ASP A C 1
ATOM 823 O O . ASP A 1 107 ? 1.196 -0.688 14.087 1.00 88.69 107 ASP A O 1
ATOM 827 N N . PRO A 1 108 ? 3.256 -1.463 14.519 1.00 88.75 108 PRO A N 1
ATOM 828 C CA . PRO A 1 108 ? 2.928 -1.926 15.865 1.00 88.75 108 PRO A CA 1
ATOM 829 C C . PRO A 1 108 ? 2.549 -0.803 16.843 1.00 88.75 108 PRO A C 1
ATOM 831 O O . PRO A 1 108 ? 2.016 -1.092 17.917 1.00 88.75 108 PRO A O 1
ATOM 834 N N . SER A 1 109 ? 2.796 0.473 16.509 1.00 88.88 109 SER A N 1
ATOM 835 C CA . SER A 1 109 ? 2.443 1.607 17.376 1.00 88.88 109 SER A CA 1
ATOM 836 C C . SER A 1 109 ? 0.930 1.795 17.537 1.00 88.88 109 SER A C 1
ATOM 838 O O . SER A 1 109 ? 0.495 2.511 18.435 1.00 88.88 109 SER A O 1
ATOM 840 N N . GLN A 1 110 ? 0.124 1.090 16.737 1.00 88.69 110 GLN A N 1
ATOM 841 C CA . GLN A 1 110 ? -1.335 1.060 16.842 1.00 88.69 110 GLN A CA 1
ATOM 842 C C . GLN A 1 110 ? -1.846 0.211 18.025 1.00 88.69 110 GLN A C 1
ATOM 844 O O . GLN A 1 110 ? -2.987 0.384 18.460 1.00 88.69 110 GLN A O 1
ATOM 849 N N . LEU A 1 111 ? -1.018 -0.679 18.595 1.00 86.88 111 LEU A N 1
ATOM 850 C CA . LEU A 1 111 ? -1.402 -1.575 19.700 1.00 86.88 111 LEU A CA 1
ATOM 851 C C . LEU A 1 111 ? -1.984 -0.856 20.932 1.00 86.88 111 LEU A C 1
ATOM 853 O O . LEU A 1 111 ? -3.024 -1.302 21.428 1.00 86.88 111 LEU A O 1
ATOM 857 N N . PRO A 1 112 ? -1.388 0.236 21.453 1.00 87.56 112 PRO A N 1
ATOM 858 C CA . PRO A 1 112 ? -1.922 0.935 22.619 1.00 87.56 112 PRO A CA 1
ATOM 859 C C . PRO A 1 112 ? -3.306 1.535 22.359 1.00 87.56 112 PRO A C 1
ATOM 861 O O . PRO A 1 112 ? -4.177 1.444 23.222 1.00 87.56 112 PRO A O 1
ATOM 864 N N . TYR A 1 113 ? -3.533 2.090 21.162 1.00 87.00 113 TYR A N 1
ATOM 865 C CA . TYR A 1 113 ? -4.841 2.614 20.763 1.00 87.00 113 TYR A CA 1
ATOM 866 C C . TYR A 1 113 ? -5.892 1.500 20.721 1.00 87.00 113 TYR A C 1
ATOM 868 O O . TYR A 1 113 ? -6.936 1.623 21.357 1.00 87.00 113 TYR A O 1
ATOM 876 N N . LEU A 1 114 ? -5.594 0.389 20.039 1.00 86.50 114 LEU A N 1
ATOM 877 C CA . LEU A 1 114 ? -6.507 -0.752 19.918 1.00 86.50 114 LEU A CA 1
ATOM 878 C C . LEU A 1 114 ? -6.838 -1.371 21.281 1.00 86.50 114 LEU A C 1
ATOM 880 O O . LEU A 1 114 ? -7.991 -1.696 21.549 1.00 86.50 114 LEU A O 1
ATOM 884 N N . THR A 1 115 ? -5.844 -1.474 22.165 1.00 84.56 115 THR A N 1
ATOM 885 C CA . THR A 1 115 ? -6.020 -2.013 23.521 1.00 84.56 115 THR A CA 1
ATOM 886 C C . THR A 1 115 ? -6.895 -1.091 24.368 1.00 84.56 115 THR A C 1
ATOM 888 O O . THR A 1 115 ? -7.831 -1.547 25.016 1.00 84.56 115 THR A O 1
ATOM 891 N N . ASN A 1 116 ? -6.647 0.221 24.329 1.00 84.88 116 ASN A N 1
ATOM 892 C CA . ASN A 1 116 ? -7.469 1.203 25.037 1.00 84.88 116 ASN A CA 1
ATOM 893 C C . ASN A 1 116 ? -8.908 1.233 24.491 1.00 84.88 116 ASN A C 1
ATOM 895 O O . ASN A 1 116 ? -9.873 1.345 25.245 1.00 84.88 116 ASN A O 1
ATOM 899 N N . ARG A 1 117 ? -9.070 1.080 23.173 1.00 81.31 117 ARG A N 1
ATOM 900 C CA . ARG A 1 117 ? -10.385 1.022 22.536 1.00 81.31 117 ARG A CA 1
ATOM 901 C C . ARG A 1 117 ? -11.163 -0.225 22.944 1.00 81.31 117 ARG A C 1
ATOM 903 O O . ARG A 1 117 ? -12.338 -0.104 23.257 1.00 81.31 117 ARG A O 1
ATOM 910 N N . LEU A 1 118 ? -10.502 -1.378 23.000 1.00 75.88 118 LEU A N 1
ATOM 911 C CA . LEU A 1 118 ? -11.058 -2.639 23.494 1.00 75.88 118 LEU A CA 1
ATOM 912 C C . LEU A 1 118 ? -11.544 -2.552 24.944 1.00 75.88 118 LEU A C 1
ATOM 914 O O . LEU A 1 118 ? -12.607 -3.067 25.269 1.00 75.88 118 LEU A O 1
ATOM 918 N N . LEU A 1 119 ? -10.771 -1.891 25.808 1.00 74.81 119 LEU A N 1
ATOM 919 C CA . LEU A 1 119 ? -11.093 -1.745 27.230 1.00 74.81 119 LEU A CA 1
ATOM 920 C C . LEU A 1 119 ? -12.273 -0.797 27.493 1.00 74.81 119 LEU A C 1
ATOM 922 O O . LEU A 1 119 ? -12.944 -0.940 28.510 1.00 74.81 119 LEU A O 1
ATOM 926 N N . ASN A 1 120 ? -12.521 0.153 26.588 1.00 67.31 120 ASN A N 1
ATOM 927 C CA . ASN A 1 120 ? -13.613 1.128 26.683 1.00 67.31 120 ASN A CA 1
ATOM 928 C C . ASN A 1 120 ? -14.799 0.809 25.760 1.00 67.31 120 ASN A C 1
ATOM 930 O O . ASN A 1 120 ? -15.727 1.612 25.661 1.00 67.31 120 ASN A O 1
ATOM 934 N N . ALA A 1 121 ? -14.754 -0.313 25.042 1.00 61.22 121 ALA A N 1
ATOM 935 C CA . ALA A 1 121 ? -15.819 -0.726 24.141 1.00 61.22 121 ALA A CA 1
ATOM 936 C C . ALA A 1 121 ? -17.045 -1.188 24.946 1.00 61.22 121 ALA A C 1
ATOM 938 O O . ALA A 1 121 ? -16.915 -1.924 25.927 1.00 61.22 121 ALA A O 1
ATOM 939 N N . GLU A 1 122 ? -18.242 -0.766 24.531 1.00 56.09 122 GLU A N 1
ATOM 940 C CA . GLU A 1 122 ? -19.493 -1.270 25.108 1.00 56.09 122 GLU A CA 1
ATOM 941 C C . GLU A 1 122 ? -19.614 -2.795 24.898 1.00 56.09 122 GLU A C 1
ATOM 943 O O . GLU A 1 122 ? -19.086 -3.320 23.914 1.00 56.09 122 GLU A O 1
ATOM 948 N N . PRO A 1 123 ? -20.312 -3.533 25.786 1.00 54.03 123 PRO A N 1
ATOM 949 C CA . PRO A 1 123 ? -20.385 -5.000 25.759 1.00 54.03 123 PRO A CA 1
ATOM 950 C C . PRO A 1 123 ? -20.804 -5.609 24.409 1.00 54.03 123 PRO A C 1
ATOM 952 O O . PRO A 1 123 ? -20.332 -6.688 24.060 1.00 54.03 123 PRO A O 1
ATOM 955 N N . GLU A 1 124 ? -21.620 -4.902 23.622 1.00 50.81 124 GLU A N 1
ATOM 956 C CA . GLU A 1 124 ? -22.046 -5.316 22.273 1.00 50.81 124 GLU A CA 1
ATOM 957 C C . GLU A 1 124 ? -20.890 -5.312 21.247 1.00 50.81 124 GLU A C 1
ATOM 959 O O . GLU A 1 124 ? -20.897 -6.081 20.288 1.00 50.81 124 GLU A O 1
ATOM 964 N N . GLN A 1 125 ? -19.842 -4.509 21.463 1.00 51.62 125 GLN A N 1
ATOM 965 C CA . GLN A 1 125 ? -18.638 -4.461 20.621 1.00 51.62 125 GLN A CA 1
ATOM 966 C C . GLN A 1 125 ? -17.560 -5.472 21.054 1.00 51.62 125 GLN A C 1
ATOM 968 O O . GLN A 1 125 ? -16.706 -5.849 20.250 1.00 51.62 125 GLN A O 1
ATOM 973 N N . VAL A 1 126 ? -17.602 -5.949 22.302 1.00 54.34 126 VAL A N 1
ATOM 974 C CA . VAL A 1 126 ? -16.645 -6.928 22.849 1.00 54.34 126 VAL A CA 1
ATOM 975 C C . VAL A 1 126 ? -16.876 -8.329 22.271 1.00 54.34 126 VAL A C 1
ATOM 977 O O . VAL A 1 126 ? -15.911 -9.062 22.053 1.00 54.34 126 VAL A O 1
ATOM 980 N N . GLU A 1 127 ? -18.124 -8.701 21.972 1.00 53.09 127 GLU A N 1
ATOM 981 C CA . GLU A 1 127 ? -18.438 -10.021 21.404 1.00 53.09 127 GLU A CA 1
ATOM 982 C C . GLU A 1 127 ? -17.848 -10.194 19.997 1.00 53.09 127 GLU A C 1
ATOM 984 O O . GLU A 1 127 ? -17.250 -11.227 19.701 1.00 53.09 127 GLU A O 1
ATOM 989 N N . THR A 1 128 ? -17.902 -9.137 19.183 1.00 53.06 128 THR A N 1
ATOM 990 C CA . THR A 1 128 ? -17.415 -9.164 17.795 1.00 53.06 128 THR A CA 1
ATOM 991 C C . THR A 1 128 ? -15.884 -9.136 17.707 1.00 53.06 128 THR A C 1
ATOM 993 O O . THR A 1 128 ? -15.301 -9.710 16.792 1.00 53.06 128 THR A O 1
ATOM 996 N N . ILE A 1 129 ? -15.198 -8.495 18.665 1.00 54.66 129 ILE A N 1
ATOM 997 C CA . ILE A 1 129 ? -13.725 -8.446 18.677 1.00 54.66 129 ILE A CA 1
ATOM 998 C C . ILE A 1 129 ? -13.123 -9.716 19.303 1.00 54.66 129 ILE A C 1
ATOM 1000 O O . ILE A 1 129 ? -12.007 -10.097 18.964 1.00 54.66 129 ILE A O 1
ATOM 1004 N N . ARG A 1 130 ? -13.852 -10.413 20.186 1.00 51.31 130 ARG A N 1
ATOM 1005 C CA . ARG A 1 130 ? -13.389 -11.661 20.818 1.00 51.31 130 ARG A CA 1
ATOM 1006 C C . ARG A 1 130 ? -13.491 -12.892 19.905 1.00 51.31 130 ARG A C 1
ATOM 1008 O O . ARG A 1 130 ? -12.799 -13.873 20.160 1.00 51.31 130 ARG A O 1
ATOM 1015 N N . SER A 1 131 ? -14.359 -12.872 18.893 1.00 43.69 131 SER A N 1
ATOM 1016 C CA . SER A 1 131 ? -14.539 -13.976 17.934 1.00 43.69 131 SER A CA 1
ATOM 1017 C C . SER A 1 131 ? -13.605 -13.921 16.717 1.00 43.69 131 SER A C 1
ATOM 1019 O O . SER A 1 131 ? -13.738 -14.763 15.828 1.00 43.69 131 SER A O 1
ATOM 1021 N N . LEU A 1 132 ? -12.699 -12.940 16.672 1.00 47.59 132 LEU A N 1
ATOM 1022 C CA . LEU A 1 132 ? -11.651 -12.790 15.660 1.00 47.59 132 LEU A CA 1
ATOM 1023 C C . LEU A 1 132 ? -10.336 -13.449 16.091 1.00 47.59 132 LEU A C 1
ATOM 1025 O O . LEU A 1 132 ? -9.949 -13.293 17.271 1.00 47.59 132 LEU A O 1
#

Radius of gyration: 28.94 Å; chains: 1; bounding box: 65×26×85 Å

Secondary structure (DSSP, 8-state):
--HHHHHHHHHHHHHHHHHHHHHHHHHHHHHHHHHHHHHHHHHHHHHHHHHHHHHHHHS-GGGHHHHHHHTGGGHHHHHHHHHHHHTTS-TT-HHHHHHHHHHTTT-GGGHHHHHHHHHTS-HHHHHHHHT-

Organism: NCBI:txid412755

Foldseek 3Di:
DPPVVVVVVVVCVVVVVVVVVVVVVVVVVVVVVVVVVVVVVVVVLLVVLVVLLVCLLVDDPLCLVVSLVVCPVSCVNNLVVLVVQLVVDDLLDPSNLSSLVSCCVVDVVSVVSNVVCQVPDDPVVVVSVVVD